Protein AF-A0A3L9DTX3-F1 (afdb_monomer_lite)

Secondary structure (DSSP, 8-state):
--HHHHHHHHHHHHHHHHHHHHHHHHHHHHHHHHHHS--TT------SEEPTTT--EEEE-TTT--EEE--

Organism: NCBI:txid2282420

Radius of gyration: 30.33 Å; chains: 1; bounding box: 62×17×76 Å

Sequence (71 aa):
MNNLQIIILATIVSVTLIESLLMNVRLTKALKDKQSEPAKKQPKAKTGFIDFETGRRVDIDPVTGKERFID

pLDDT: mean 76.98, std 14.38, range [50.78, 96.62]

Foldseek 3Di:
DDPVVVVVVVVVVVVVVVVVVVVVVVVVVVVVVVVVPPPPPPPPPPDFDQDPVPRFGWDQDPVPRDTDTDD

Structure (mmCIF, N/CA/C/O backbone):
data_AF-A0A3L9DTX3-F1
#
_entry.id   AF-A0A3L9DTX3-F1
#
loop_
_atom_site.group_PDB
_atom_site.id
_atom_site.type_symbol
_atom_site.label_atom_id
_atom_site.label_alt_id
_atom_site.label_comp_id
_atom_site.label_asym_id
_atom_site.label_entity_id
_atom_site.label_seq_id
_atom_site.pdbx_PDB_ins_code
_atom_site.Cartn_x
_atom_site.Cartn_y
_atom_site.Cartn_z
_atom_site.occupancy
_atom_site.B_iso_or_equiv
_atom_site.auth_seq_id
_atom_site.auth_comp_id
_atom_site.auth_asym_id
_atom_site.auth_atom_id
_atom_site.pdbx_PDB_model_num
ATOM 1 N N . MET A 1 1 ? 16.959 8.136 -35.336 1.00 64.75 1 MET A N 1
ATOM 2 C CA . MET A 1 1 ? 16.997 7.777 -33.901 1.00 64.75 1 MET A CA 1
ATOM 3 C C . MET A 1 1 ? 17.891 6.564 -33.756 1.00 64.75 1 MET A C 1
ATOM 5 O O . MET A 1 1 ? 17.691 5.597 -34.475 1.00 64.75 1 MET A O 1
ATOM 9 N N . ASN A 1 2 ? 18.936 6.670 -32.939 1.00 86.50 2 ASN A N 1
ATOM 10 C CA . ASN A 1 2 ? 19.950 5.624 -32.778 1.00 86.50 2 ASN A CA 1
ATOM 11 C C . ASN A 1 2 ? 19.419 4.533 -31.832 1.00 86.50 2 ASN A C 1
ATOM 13 O O . ASN A 1 2 ? 18.744 4.863 -30.857 1.00 86.50 2 ASN A O 1
ATOM 17 N N . ASN A 1 3 ? 19.762 3.266 -32.075 1.00 90.50 3 ASN A N 1
ATOM 18 C CA . ASN A 1 3 ? 19.442 2.118 -31.215 1.00 90.50 3 ASN A CA 1
ATOM 19 C C . ASN A 1 3 ? 19.740 2.396 -29.727 1.00 90.50 3 ASN A C 1
ATOM 21 O O . ASN A 1 3 ? 18.991 1.972 -28.851 1.00 90.50 3 ASN A O 1
ATOM 25 N N . LEU A 1 4 ? 20.775 3.195 -29.440 1.00 93.31 4 LEU A N 1
ATOM 26 C CA . LEU A 1 4 ? 21.121 3.635 -28.087 1.00 93.31 4 LEU A CA 1
ATOM 27 C C . LEU A 1 4 ? 20.015 4.464 -27.403 1.00 93.31 4 LEU A C 1
ATOM 29 O O . LEU A 1 4 ? 19.740 4.270 -26.223 1.00 93.31 4 LEU A O 1
ATOM 33 N N . GLN A 1 5 ? 19.347 5.364 -28.131 1.00 91.50 5 GLN A N 1
ATOM 34 C CA . GLN A 1 5 ? 18.282 6.214 -27.580 1.00 91.50 5 GLN A CA 1
ATOM 35 C C . GLN A 1 5 ? 17.055 5.391 -27.177 1.00 91.50 5 GLN A C 1
ATOM 37 O O . GLN A 1 5 ? 16.423 5.695 -26.171 1.00 91.50 5 GLN A O 1
ATOM 42 N N . ILE A 1 6 ? 16.749 4.331 -27.932 1.00 92.06 6 ILE A N 1
ATOM 43 C CA . ILE A 1 6 ? 15.625 3.426 -27.651 1.00 92.06 6 ILE A CA 1
ATOM 44 C C . ILE A 1 6 ? 15.883 2.649 -26.357 1.00 92.06 6 ILE A C 1
ATOM 46 O O . ILE A 1 6 ? 14.999 2.569 -25.507 1.00 92.06 6 ILE A O 1
ATOM 50 N N . ILE A 1 7 ? 17.103 2.135 -26.173 1.00 94.00 7 ILE A N 1
ATOM 51 C CA . ILE A 1 7 ? 17.500 1.414 -24.954 1.00 94.00 7 ILE A CA 1
ATOM 52 C C . ILE A 1 7 ? 17.428 2.340 -23.736 1.00 94.00 7 ILE A C 1
ATOM 54 O O . ILE A 1 7 ? 16.878 1.958 -22.703 1.00 94.00 7 ILE A O 1
ATOM 58 N N . ILE A 1 8 ? 17.929 3.571 -23.861 1.00 94.81 8 ILE A N 1
ATOM 59 C CA . ILE A 1 8 ? 17.869 4.567 -22.784 1.00 94.81 8 ILE A CA 1
ATOM 60 C C . ILE A 1 8 ? 16.412 4.863 -22.410 1.00 94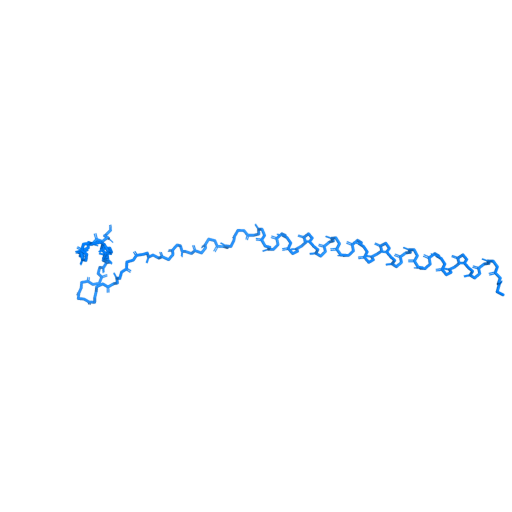.81 8 ILE A C 1
ATOM 62 O O . ILE A 1 8 ? 16.063 4.792 -21.231 1.00 94.81 8 ILE A O 1
ATOM 66 N N . LEU A 1 9 ? 15.545 5.123 -23.396 1.00 95.31 9 LEU A N 1
ATOM 67 C CA . LEU A 1 9 ? 14.128 5.392 -23.139 1.00 95.31 9 LEU A CA 1
ATOM 68 C C . LEU A 1 9 ? 13.444 4.204 -22.448 1.00 95.31 9 LEU A C 1
ATOM 70 O O . LEU A 1 9 ? 12.758 4.385 -21.445 1.00 95.31 9 LEU A O 1
ATOM 74 N N . ALA A 1 10 ? 13.667 2.987 -22.951 1.00 91.81 10 ALA A N 1
ATOM 75 C CA . ALA A 1 10 ? 13.086 1.767 -22.396 1.00 91.81 10 ALA A CA 1
ATOM 76 C C . ALA A 1 10 ? 13.541 1.517 -20.950 1.00 91.81 10 ALA A C 1
ATOM 78 O O . ALA A 1 10 ? 12.747 1.095 -20.107 1.00 91.81 10 ALA A O 1
ATOM 79 N N . THR A 1 11 ? 14.802 1.824 -20.645 1.00 95.94 11 THR A N 1
ATOM 80 C CA . THR A 1 11 ? 15.364 1.668 -19.300 1.00 95.94 11 THR A CA 1
ATOM 81 C C . THR A 1 11 ? 14.714 2.644 -18.322 1.00 95.94 11 THR A C 1
ATOM 83 O O . THR A 1 11 ? 14.263 2.233 -17.256 1.00 95.94 11 THR A O 1
ATOM 86 N N . ILE A 1 12 ? 14.585 3.918 -18.705 1.00 96.62 12 ILE A N 1
ATOM 87 C CA . ILE A 1 12 ? 13.940 4.951 -17.878 1.00 96.62 12 ILE A CA 1
ATOM 88 C C . ILE A 1 12 ? 12.476 4.588 -17.597 1.00 96.62 12 ILE A C 1
ATOM 90 O O . ILE A 1 12 ? 12.026 4.637 -16.451 1.00 96.62 12 ILE A O 1
ATOM 94 N N . VAL A 1 13 ? 11.737 4.167 -18.626 1.00 96.19 13 VAL A N 1
ATOM 95 C CA . VAL A 1 13 ? 10.335 3.748 -18.472 1.00 96.19 13 VAL A CA 1
ATOM 96 C C . VAL A 1 13 ? 10.223 2.533 -17.547 1.00 96.19 13 VAL A C 1
ATOM 98 O O . VAL A 1 13 ? 9.357 2.498 -16.680 1.00 96.19 13 VAL A O 1
ATOM 101 N N . SER A 1 14 ? 11.128 1.559 -17.664 1.00 95.31 14 SER A N 1
ATOM 102 C CA . SER A 1 14 ? 11.101 0.361 -16.816 1.00 95.31 14 SER A CA 1
ATOM 103 C C . SER A 1 14 ? 11.372 0.686 -15.345 1.00 95.31 14 SER A C 1
ATOM 105 O O . SER A 1 14 ? 10.649 0.214 -14.470 1.00 95.31 14 SER A O 1
ATOM 107 N N . VAL A 1 15 ? 12.376 1.522 -15.062 1.00 96.12 15 VAL A N 1
ATOM 108 C CA . VAL A 1 15 ? 12.722 1.921 -13.687 1.00 96.12 15 VAL A CA 1
ATOM 109 C C . VAL A 1 15 ? 11.577 2.695 -13.038 1.00 96.12 15 VAL A C 1
ATOM 111 O O . VAL A 1 15 ? 11.153 2.351 -11.936 1.00 96.12 15 VAL A O 1
ATOM 114 N N . THR A 1 16 ? 11.020 3.680 -13.745 1.00 94.88 16 THR A N 1
ATOM 115 C CA . THR A 1 16 ? 9.906 4.492 -13.229 1.00 94.88 16 THR A CA 1
ATOM 116 C C . THR A 1 16 ? 8.658 3.653 -12.948 1.00 94.88 16 THR A C 1
ATOM 118 O O . THR A 1 16 ? 7.999 3.847 -11.925 1.00 94.88 16 THR A O 1
ATOM 121 N N . LEU A 1 17 ? 8.357 2.669 -13.801 1.00 94.75 17 LEU A N 1
ATOM 122 C CA . LEU A 1 17 ? 7.241 1.749 -13.587 1.00 94.75 17 LEU A CA 1
ATOM 123 C C . LEU A 1 17 ? 7.446 0.890 -12.329 1.00 94.75 17 LEU A C 1
ATOM 125 O O . LEU A 1 17 ? 6.526 0.750 -11.523 1.00 94.75 17 LEU A O 1
ATOM 129 N N . ILE A 1 18 ? 8.650 0.341 -12.141 1.00 95.12 18 ILE A N 1
ATOM 130 C CA . ILE A 1 18 ? 8.989 -0.499 -10.983 1.00 95.12 18 ILE A CA 1
ATOM 131 C C . ILE A 1 18 ? 8.898 0.306 -9.680 1.00 95.12 18 ILE A C 1
ATOM 133 O O . ILE A 1 18 ? 8.292 -0.162 -8.712 1.00 95.12 18 ILE A O 1
ATOM 137 N N . GLU A 1 19 ? 9.454 1.520 -9.653 1.00 93.19 19 GLU A N 1
ATOM 138 C CA . GLU A 1 19 ? 9.377 2.408 -8.487 1.00 93.19 19 GLU A CA 1
ATOM 139 C C . GLU A 1 19 ? 7.931 2.763 -8.137 1.00 93.19 19 GLU A C 1
ATOM 141 O O . GLU A 1 19 ? 7.534 2.674 -6.970 1.00 93.19 19 GLU A O 1
ATOM 146 N N . SER A 1 20 ? 7.119 3.087 -9.148 1.00 90.94 20 SER A N 1
ATOM 147 C CA . SER A 1 20 ? 5.698 3.386 -8.967 1.00 90.94 20 SER A CA 1
ATOM 148 C C . SER A 1 20 ? 4.942 2.199 -8.360 1.00 90.94 20 SER A C 1
ATOM 150 O O . SER A 1 20 ? 4.195 2.356 -7.388 1.00 90.94 20 SER A O 1
ATOM 152 N N . LEU A 1 21 ? 5.189 0.985 -8.863 1.00 93.62 21 LEU A N 1
ATOM 153 C CA . LEU A 1 21 ? 4.529 -0.229 -8.384 1.00 93.62 21 LEU A CA 1
ATOM 154 C C . LEU A 1 21 ? 4.906 -0.543 -6.928 1.00 93.62 21 LEU A C 1
ATOM 156 O O . LEU A 1 21 ? 4.037 -0.821 -6.099 1.00 93.62 21 LEU A O 1
ATOM 160 N N . LEU A 1 22 ? 6.197 -0.445 -6.594 1.00 93.94 22 LEU A N 1
ATOM 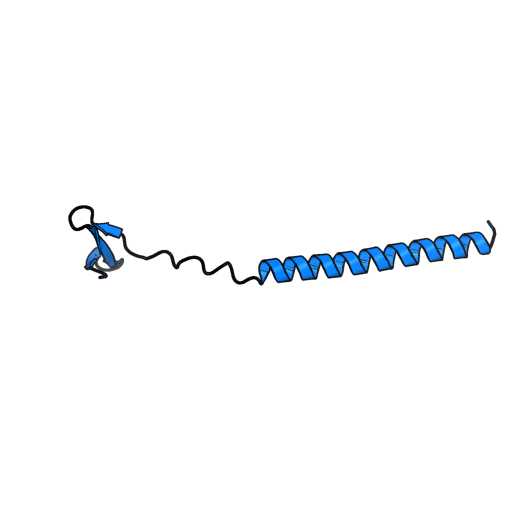161 C CA . LEU A 1 22 ? 6.703 -0.647 -5.234 1.00 93.94 22 LEU A CA 1
ATOM 162 C C . LEU A 1 22 ? 6.119 0.367 -4.249 1.00 93.94 22 LEU A C 1
ATOM 164 O O . LEU A 1 22 ? 5.710 -0.012 -3.147 1.00 93.94 22 LEU A O 1
ATOM 168 N N . MET A 1 23 ? 6.063 1.643 -4.634 1.00 93.44 23 MET A N 1
ATOM 169 C CA . MET A 1 23 ? 5.501 2.695 -3.792 1.00 93.44 23 MET A CA 1
ATOM 170 C C . MET A 1 23 ? 4.006 2.474 -3.553 1.00 93.44 23 MET A C 1
ATOM 172 O O . MET A 1 23 ? 3.559 2.579 -2.413 1.00 93.44 23 MET A O 1
ATOM 176 N N . ASN A 1 24 ? 3.254 2.069 -4.579 1.00 91.25 24 ASN A N 1
ATOM 177 C CA . ASN A 1 24 ? 1.831 1.765 -4.448 1.00 91.25 24 ASN A CA 1
ATOM 178 C C . ASN A 1 24 ? 1.569 0.575 -3.505 1.00 91.25 24 ASN A C 1
ATOM 180 O O . ASN A 1 24 ? 0.702 0.637 -2.629 1.00 91.25 24 ASN A O 1
ATOM 184 N N . VAL A 1 25 ? 2.368 -0.494 -3.610 1.00 90.81 25 VAL A N 1
ATOM 185 C CA . VAL A 1 25 ? 2.283 -1.647 -2.696 1.00 90.81 25 VAL A CA 1
ATOM 186 C C . VAL A 1 25 ? 2.612 -1.237 -1.259 1.00 90.81 25 VAL A C 1
ATOM 188 O O . VAL A 1 25 ? 1.913 -1.645 -0.330 1.00 90.81 25 VAL A O 1
ATOM 191 N N . ARG A 1 26 ? 3.649 -0.415 -1.052 1.00 89.19 26 ARG A N 1
ATOM 192 C CA . ARG A 1 26 ? 4.012 0.103 0.278 1.00 89.19 26 ARG A CA 1
ATOM 193 C C . ARG A 1 26 ? 2.910 0.977 0.868 1.00 89.19 26 ARG A C 1
ATOM 195 O O . ARG A 1 26 ? 2.576 0.799 2.035 1.00 89.19 26 ARG A O 1
ATOM 202 N N . LEU A 1 27 ? 2.320 1.865 0.069 1.00 85.81 27 LEU A N 1
ATOM 203 C CA . LEU A 1 27 ? 1.219 2.730 0.492 1.00 85.81 27 LEU A CA 1
ATOM 204 C C . LEU A 1 27 ? -0.008 1.899 0.883 1.00 85.81 27 LEU A C 1
ATOM 206 O O . LEU A 1 27 ? -0.581 2.102 1.948 1.00 85.81 27 LEU A O 1
ATOM 210 N N . THR A 1 28 ? -0.355 0.904 0.065 1.00 86.56 28 THR A N 1
ATOM 211 C CA . THR A 1 28 ? -1.475 -0.009 0.326 1.00 86.56 28 THR A CA 1
ATOM 212 C C . THR A 1 28 ? -1.265 -0.794 1.621 1.00 86.56 28 THR A C 1
ATOM 214 O O . THR A 1 28 ? -2.185 -0.904 2.428 1.00 86.56 28 THR A O 1
ATOM 217 N N . LYS A 1 29 ? -0.048 -1.302 1.866 1.00 83.94 29 LYS A N 1
ATOM 218 C CA . LYS A 1 29 ? 0.296 -1.972 3.130 1.00 83.94 29 LYS A CA 1
ATOM 219 C C . LYS A 1 29 ? 0.211 -1.018 4.319 1.00 83.94 29 LYS A C 1
ATOM 221 O O . LYS A 1 29 ? -0.451 -1.347 5.291 1.00 83.94 29 LYS A O 1
ATOM 226 N N . ALA A 1 30 ? 0.779 0.182 4.214 1.00 82.38 30 ALA A N 1
ATOM 227 C CA . ALA A 1 30 ? 0.732 1.176 5.284 1.00 82.38 30 ALA A CA 1
ATOM 228 C C . ALA A 1 30 ? -0.704 1.616 5.624 1.00 82.38 30 ALA A C 1
ATOM 230 O O . ALA A 1 30 ? -1.039 1.799 6.793 1.00 82.38 30 ALA A O 1
ATOM 231 N N . LEU A 1 31 ? -1.571 1.762 4.618 1.00 81.19 31 LEU A N 1
ATOM 232 C CA . LEU A 1 31 ? -2.993 2.047 4.819 1.00 81.19 31 LEU A CA 1
ATOM 233 C C . LEU A 1 31 ? -3.719 0.869 5.468 1.00 81.19 31 LEU A C 1
ATOM 235 O O . LEU A 1 31 ? -4.521 1.076 6.377 1.00 81.19 31 LEU A O 1
ATOM 239 N N . LYS A 1 32 ? -3.416 -0.361 5.042 1.00 76.81 32 LYS A N 1
ATOM 240 C CA . LYS A 1 32 ? -3.969 -1.569 5.651 1.00 76.81 32 LYS A CA 1
ATOM 241 C C . LYS A 1 32 ? -3.537 -1.701 7.108 1.00 76.81 32 LYS A C 1
ATOM 243 O O . LYS A 1 32 ? -4.389 -1.987 7.936 1.00 76.81 32 LYS A O 1
ATOM 248 N N . ASP A 1 33 ? -2.281 -1.428 7.440 1.00 69.50 33 ASP A N 1
ATOM 249 C CA . ASP A 1 33 ? -1.781 -1.465 8.818 1.00 69.50 33 ASP A CA 1
ATOM 250 C C . ASP A 1 33 ? -2.438 -0.379 9.682 1.00 69.50 33 ASP A C 1
ATOM 252 O O . ASP A 1 33 ? -2.838 -0.658 10.807 1.00 69.50 33 ASP A O 1
ATOM 256 N N . LYS A 1 34 ? -2.669 0.824 9.138 1.00 64.94 34 LYS A N 1
ATOM 257 C CA . LYS A 1 34 ? -3.431 1.886 9.824 1.00 64.94 34 LYS A CA 1
ATOM 258 C C . LYS A 1 34 ? -4.916 1.569 10.007 1.00 64.94 34 LYS A C 1
ATOM 260 O O . LYS A 1 34 ? -5.510 2.010 10.983 1.00 64.94 34 LYS A O 1
ATOM 265 N N . GLN A 1 35 ? -5.530 0.830 9.086 1.00 59.97 35 GLN A N 1
ATOM 266 C CA . GLN A 1 35 ? -6.900 0.326 9.257 1.00 59.97 35 GLN A CA 1
ATOM 267 C C . GLN A 1 35 ? -6.960 -0.896 10.185 1.00 59.97 35 GLN A C 1
ATOM 269 O O . GLN A 1 35 ? -7.994 -1.147 10.798 1.00 59.97 35 GLN A O 1
ATOM 274 N N . SER A 1 36 ? -5.863 -1.652 10.273 1.00 57.28 36 SER A N 1
ATOM 275 C CA . SER A 1 36 ? -5.728 -2.857 11.099 1.00 57.28 36 SER A CA 1
ATOM 276 C C . SER A 1 36 ? -5.218 -2.560 12.506 1.00 57.28 36 SER A C 1
ATOM 278 O O . SER A 1 36 ? -5.263 -3.458 13.344 1.00 57.28 36 SER A O 1
ATOM 280 N N . GLU A 1 37 ? -4.768 -1.332 12.799 1.00 53.00 37 GLU A N 1
ATOM 281 C CA . GLU A 1 37 ? -4.712 -0.839 14.173 1.00 53.00 37 GLU A CA 1
ATOM 282 C C . GLU A 1 37 ? -6.123 -1.015 14.740 1.00 53.00 37 GLU A C 1
ATOM 284 O O . GLU A 1 37 ? -7.050 -0.346 14.273 1.00 53.00 37 GLU A O 1
ATOM 289 N N . PRO A 1 38 ? -6.334 -1.942 15.696 1.00 50.78 38 PRO A N 1
ATOM 290 C CA . PRO A 1 38 ? -7.652 -2.151 16.257 1.00 50.78 38 PRO A CA 1
ATOM 291 C C . PRO A 1 38 ? -8.037 -0.824 16.875 1.00 50.78 38 PRO A C 1
ATOM 293 O O . PRO A 1 38 ? -7.388 -0.413 17.838 1.00 50.78 38 PRO A O 1
ATOM 296 N N . ALA A 1 39 ? -9.023 -0.154 16.264 1.00 54.12 39 ALA A N 1
ATOM 297 C CA . ALA A 1 39 ? -9.548 1.144 16.652 1.00 54.12 39 ALA A CA 1
ATOM 298 C C . ALA A 1 39 ? -9.478 1.251 18.168 1.00 54.12 39 ALA A C 1
ATOM 300 O O . ALA A 1 39 ? -10.255 0.599 18.867 1.00 54.12 39 ALA A O 1
ATOM 301 N N . LYS A 1 40 ? -8.435 1.955 18.6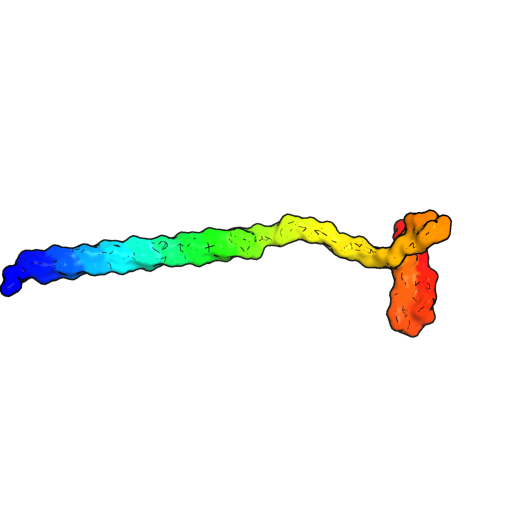24 1.00 56.16 40 LYS A N 1
ATOM 302 C CA . LYS A 1 40 ? -7.935 2.052 19.994 1.00 56.16 40 LYS A CA 1
ATOM 303 C C . LYS A 1 40 ? -9.104 1.898 20.954 1.00 56.16 40 LYS A C 1
A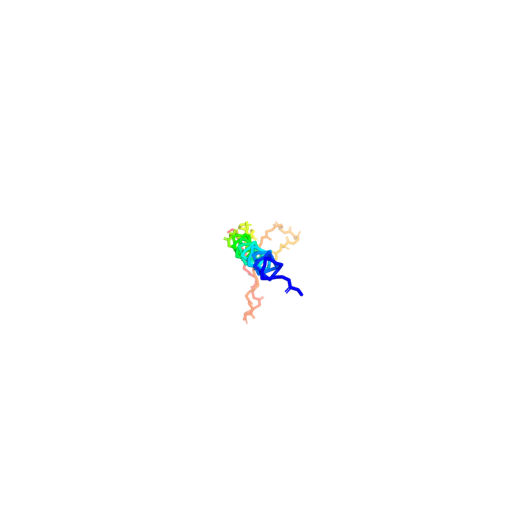TOM 305 O O . LYS A 1 40 ? -9.825 2.877 21.096 1.00 56.16 40 LYS A O 1
ATOM 310 N N . LYS A 1 41 ? -9.336 0.662 21.454 1.00 54.25 41 LYS A N 1
ATOM 311 C CA . LYS A 1 41 ? -10.570 0.191 22.125 1.00 54.25 41 LYS A CA 1
ATOM 312 C C . LYS A 1 41 ? -11.527 1.354 22.363 1.00 54.25 41 LYS A C 1
ATOM 314 O O . LYS A 1 41 ? -11.394 2.012 23.396 1.00 54.25 41 LYS A O 1
ATOM 319 N N . GLN A 1 42 ? -12.412 1.655 21.403 1.00 53.47 42 GLN A N 1
ATOM 320 C CA . GLN A 1 42 ? -13.459 2.640 21.665 1.00 53.47 42 GLN A CA 1
ATOM 321 C C . GLN A 1 42 ? -14.082 2.205 22.993 1.00 53.47 42 GLN A C 1
ATOM 323 O O . GLN A 1 42 ? -14.458 1.028 23.096 1.00 53.47 42 GLN A O 1
ATOM 328 N N . PRO A 1 43 ? -14.064 3.045 24.046 1.00 51.56 43 PRO A N 1
ATOM 329 C CA . PRO A 1 43 ? -14.681 2.661 25.299 1.00 51.56 43 PRO A CA 1
ATOM 330 C C . PRO A 1 43 ? -16.104 2.289 24.917 1.00 51.56 43 PRO A C 1
ATOM 332 O O . PRO A 1 43 ? -16.806 3.142 24.375 1.00 51.56 43 PRO A O 1
ATOM 335 N N . LYS A 1 44 ? -16.464 1.000 25.071 1.00 55.50 44 LYS A N 1
ATOM 336 C CA . LYS A 1 44 ? -17.812 0.501 24.776 1.00 55.50 44 LYS A CA 1
ATOM 337 C C . LYS A 1 44 ? -18.753 1.566 25.303 1.00 55.50 44 LYS A C 1
ATOM 339 O O . LYS A 1 44 ? -18.652 1.870 26.496 1.00 55.50 44 LYS A O 1
ATOM 344 N N . ALA A 1 45 ? -19.533 2.194 24.418 1.00 55.78 45 ALA A N 1
ATOM 345 C CA . ALA A 1 45 ? -20.493 3.208 24.819 1.00 55.78 45 ALA A CA 1
ATOM 346 C C . ALA A 1 45 ? -21.243 2.601 25.999 1.00 55.78 45 ALA A C 1
ATOM 348 O O . ALA A 1 45 ? -21.826 1.525 25.869 1.00 55.78 45 ALA A O 1
ATOM 349 N N . LYS A 1 46 ? -21.031 3.169 27.188 1.00 55.53 46 LYS A N 1
ATOM 350 C CA . LYS A 1 46 ? -21.549 2.582 28.414 1.00 55.53 46 LYS A CA 1
ATOM 351 C C . LYS A 1 46 ? -23.068 2.714 28.284 1.00 55.53 46 LYS A C 1
ATOM 353 O O . LYS A 1 46 ? -23.565 3.829 28.355 1.00 55.53 46 LYS A O 1
ATOM 358 N N . THR A 1 47 ? -23.750 1.618 27.968 1.00 62.34 47 THR A N 1
ATOM 359 C CA . THR A 1 47 ? -25.200 1.573 27.759 1.00 62.34 47 THR A CA 1
ATOM 360 C C . THR A 1 47 ? -25.911 1.861 29.078 1.00 62.34 47 THR A C 1
ATOM 362 O O . THR A 1 47 ? -25.474 1.380 30.125 1.00 62.34 47 THR A O 1
ATOM 365 N N . GLY A 1 48 ? -26.955 2.687 29.018 1.00 62.03 48 GLY A N 1
ATOM 366 C CA . GLY A 1 48 ? -27.748 3.136 30.163 1.00 62.03 48 GLY A CA 1
ATOM 367 C C . GLY A 1 48 ? -27.868 4.662 30.224 1.00 62.03 48 GLY A C 1
ATOM 368 O O . GLY A 1 48 ? -26.889 5.384 30.020 1.00 62.03 48 GLY A O 1
ATOM 369 N N . PHE A 1 49 ? -29.074 5.150 30.502 1.00 69.75 49 PHE A N 1
ATOM 370 C CA . PHE A 1 49 ? -29.330 6.551 30.823 1.00 69.75 49 PHE A CA 1
ATOM 371 C C . PHE A 1 49 ? -28.835 6.843 32.245 1.00 69.75 49 PHE A C 1
ATOM 373 O O . PHE A 1 49 ? -28.788 5.951 33.093 1.00 69.75 49 PHE A O 1
ATOM 380 N N . ILE A 1 50 ? -28.411 8.080 32.504 1.00 73.94 50 ILE A N 1
ATOM 381 C CA . ILE A 1 50 ? -28.092 8.526 33.864 1.00 73.94 50 ILE A CA 1
ATOM 382 C C . ILE A 1 50 ? -29.380 9.097 34.440 1.00 73.94 50 ILE A C 1
ATOM 384 O O . ILE A 1 50 ? -29.923 10.048 33.880 1.00 73.94 50 ILE A O 1
ATOM 388 N N . ASP A 1 51 ? -29.857 8.512 35.532 1.00 73.88 51 ASP A N 1
ATOM 389 C CA . ASP A 1 51 ? -30.943 9.092 36.306 1.00 73.88 51 ASP A CA 1
ATOM 390 C C . ASP A 1 51 ? -30.436 10.363 37.005 1.00 73.88 51 ASP A C 1
ATOM 392 O O . ASP A 1 51 ? -29.421 10.344 37.706 1.00 73.88 51 ASP A O 1
ATOM 396 N N . PHE A 1 52 ? -31.118 11.485 36.774 1.00 69.12 52 PHE A N 1
ATOM 397 C CA . PHE A 1 52 ? -30.720 12.795 37.288 1.00 69.12 52 PHE A CA 1
ATOM 398 C C . PHE A 1 52 ? -30.961 12.943 38.791 1.00 69.12 52 PHE A C 1
ATOM 400 O O . PHE A 1 52 ? -30.279 13.747 39.425 1.00 69.12 52 PHE A O 1
ATOM 407 N N . GLU A 1 53 ? -31.892 12.181 39.366 1.00 76.31 53 GLU A N 1
ATOM 408 C CA . GLU A 1 53 ? -32.203 12.271 40.794 1.00 76.31 53 GLU A CA 1
ATOM 409 C C . GLU A 1 53 ? -31.220 11.461 41.643 1.00 76.31 53 GLU A C 1
ATOM 411 O O . GLU A 1 53 ? -30.749 11.934 42.678 1.00 76.31 53 GLU A O 1
ATOM 416 N N . THR A 1 54 ? -30.870 10.251 41.196 1.00 72.81 54 THR A N 1
ATOM 417 C CA . THR A 1 54 ? -29.995 9.345 41.958 1.00 72.81 54 THR A CA 1
ATOM 418 C C . THR A 1 54 ? -28.544 9.334 41.478 1.00 72.81 54 THR A C 1
ATOM 420 O O . THR A 1 54 ? -27.672 8.805 42.168 1.00 72.81 54 THR A O 1
ATOM 423 N N . GLY A 1 55 ? -28.262 9.885 40.293 1.00 71.12 55 GLY A N 1
ATOM 424 C CA . GLY A 1 55 ? -26.951 9.807 39.641 1.00 71.12 55 GLY A CA 1
ATOM 425 C C . GLY A 1 55 ? -26.562 8.389 39.206 1.00 71.12 55 GLY A C 1
ATOM 426 O O . GLY A 1 55 ? -25.429 8.168 38.767 1.00 71.12 55 GLY A O 1
ATOM 427 N N . ARG A 1 56 ? -27.474 7.416 39.341 1.00 73.3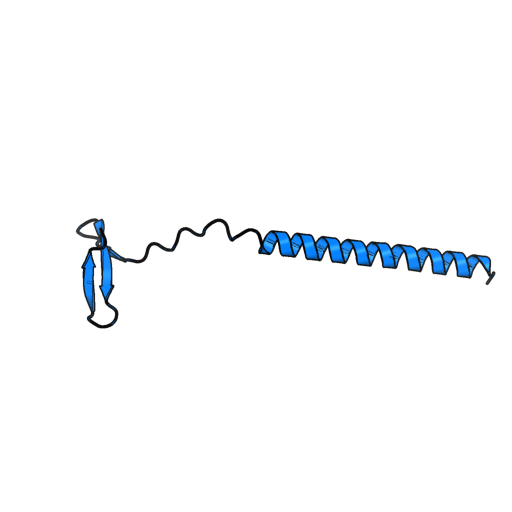8 56 ARG A N 1
ATOM 428 C CA . ARG A 1 56 ? -27.249 6.008 39.001 1.00 73.38 56 ARG A CA 1
ATOM 429 C C . ARG A 1 56 ? -27.572 5.748 37.539 1.00 73.38 56 ARG A C 1
ATOM 431 O O . ARG A 1 56 ? -28.236 6.532 36.864 1.00 73.38 56 ARG A O 1
ATOM 438 N N . ARG A 1 57 ? -27.071 4.628 37.029 1.00 73.88 57 ARG A N 1
ATOM 439 C CA . ARG A 1 57 ? -27.325 4.212 35.650 1.00 73.88 57 ARG A CA 1
ATOM 440 C C . ARG A 1 57 ? -28.544 3.324 35.574 1.00 73.88 57 ARG A C 1
ATOM 442 O O . ARG A 1 57 ? -28.683 2.386 36.355 1.00 73.88 57 ARG A O 1
ATOM 449 N N . VAL A 1 58 ? -29.383 3.602 34.592 1.00 73.19 58 VAL A N 1
ATOM 450 C CA . VAL A 1 58 ? -30.645 2.913 34.370 1.00 73.19 58 VAL A CA 1
ATOM 451 C C . VAL A 1 58 ? -30.686 2.431 32.927 1.00 73.19 58 VAL A C 1
ATOM 453 O O . VAL A 1 58 ? -30.471 3.211 31.999 1.00 73.19 58 VAL A O 1
ATOM 456 N N . ASP A 1 59 ? -30.937 1.139 32.735 1.00 78.12 59 ASP A N 1
ATOM 457 C CA . ASP A 1 59 ? -31.381 0.614 31.446 1.00 78.12 59 ASP A CA 1
ATOM 458 C C . ASP A 1 59 ? -32.896 0.688 31.369 1.00 78.12 59 ASP A C 1
ATOM 460 O O . ASP A 1 59 ? -33.585 0.456 32.364 1.00 78.12 59 ASP A O 1
ATOM 464 N N . ILE A 1 60 ? -33.413 0.933 30.174 1.00 72.56 60 ILE A N 1
ATOM 465 C CA . ILE A 1 60 ? -34.842 0.823 29.903 1.00 72.56 60 ILE A CA 1
ATOM 466 C C . ILE A 1 60 ? -35.016 -0.410 29.033 1.00 72.56 60 ILE A C 1
ATOM 468 O O . ILE A 1 60 ? -34.496 -0.463 27.918 1.00 72.56 60 ILE A O 1
ATOM 472 N N . ASP A 1 61 ? -35.738 -1.407 29.539 1.00 74.19 61 AS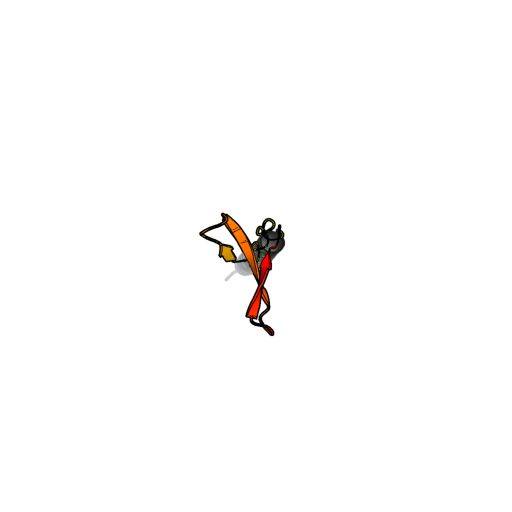P A N 1
ATOM 473 C CA . ASP A 1 61 ? -36.075 -2.582 28.742 1.00 74.19 61 ASP A CA 1
ATOM 474 C C . ASP A 1 61 ? -36.932 -2.140 27.538 1.00 74.19 61 ASP A C 1
ATOM 476 O O . ASP A 1 61 ? -38.035 -1.623 27.736 1.00 74.19 61 ASP A O 1
ATOM 480 N N . PRO A 1 62 ? -36.469 -2.328 26.289 1.00 65.44 62 PRO A N 1
ATOM 481 C CA . PRO A 1 62 ? -37.168 -1.832 25.106 1.00 65.44 62 PRO A CA 1
ATOM 482 C C . PRO A 1 62 ? -38.509 -2.535 24.857 1.00 65.44 62 PRO A C 1
ATOM 484 O O . PRO A 1 62 ? -39.316 -2.040 24.073 1.00 65.44 62 PRO A O 1
ATOM 487 N N . VAL A 1 63 ? -38.752 -3.686 25.494 1.00 71.44 63 VAL A N 1
ATOM 488 C CA . VAL A 1 63 ? -39.986 -4.466 25.335 1.00 71.44 63 VAL A CA 1
ATOM 489 C C . VAL A 1 63 ? -40.993 -4.138 26.432 1.00 71.44 63 VAL A C 1
ATOM 491 O O . VAL A 1 63 ? -42.191 -4.060 26.167 1.00 71.44 63 VAL A O 1
ATOM 494 N N . THR A 1 64 ? -40.525 -3.952 27.669 1.00 73.31 64 THR A N 1
ATOM 495 C CA . THR A 1 64 ? -41.409 -3.752 28.829 1.00 73.31 64 THR A CA 1
ATOM 496 C C . THR A 1 64 ? -41.474 -2.308 29.320 1.00 73.31 64 THR A C 1
ATOM 498 O O . THR A 1 64 ? -42.338 -1.989 30.135 1.00 73.31 64 THR A O 1
ATOM 501 N N . GLY A 1 65 ? -40.578 -1.437 28.846 1.00 68.50 65 GLY A N 1
ATOM 502 C CA . GLY A 1 65 ? -40.455 -0.042 29.272 1.00 68.50 65 GLY A CA 1
ATOM 503 C C . GLY A 1 65 ? -40.034 0.124 30.732 1.00 68.50 65 GLY A C 1
ATOM 504 O O . GLY A 1 65 ? -40.092 1.229 31.261 1.00 68.50 65 GLY A O 1
ATOM 505 N N . LYS A 1 66 ? -39.656 -0.966 31.411 1.00 76.44 66 LYS A N 1
ATOM 506 C CA . LYS A 1 66 ? -39.293 -0.938 32.826 1.00 76.44 66 LYS A CA 1
ATOM 507 C C . LYS A 1 66 ? -37.852 -0.485 32.993 1.00 76.44 66 LYS A C 1
ATOM 509 O O . LYS A 1 66 ? -36.948 -0.981 32.321 1.00 76.44 66 LYS A O 1
ATOM 514 N N . GLU A 1 67 ? -37.666 0.415 33.944 1.00 72.56 67 GLU A N 1
ATOM 515 C CA . GLU A 1 67 ? -36.364 0.885 34.388 1.00 72.56 67 GLU A CA 1
ATOM 516 C C . GLU A 1 67 ? -35.670 -0.195 35.222 1.00 72.56 67 GLU A C 1
ATOM 518 O O . GLU A 1 67 ? -36.236 -0.748 36.171 1.00 72.56 67 GLU A O 1
ATOM 523 N N . ARG A 1 68 ? -34.426 -0.510 34.864 1.00 76.19 68 ARG A N 1
ATOM 524 C CA . ARG A 1 68 ? -33.568 -1.430 35.603 1.00 76.19 68 ARG A CA 1
ATOM 525 C C . ARG A 1 68 ? -32.257 -0.737 35.932 1.00 76.19 68 ARG A C 1
ATOM 527 O O . ARG A 1 68 ? -31.489 -0.391 35.042 1.00 76.19 68 ARG A O 1
ATOM 534 N N . PHE A 1 69 ? -31.977 -0.584 37.220 1.00 72.31 69 PHE A N 1
ATOM 535 C CA . PHE A 1 69 ? -30.706 -0.034 37.679 1.00 72.31 69 PHE A CA 1
ATOM 536 C C . PHE A 1 69 ? -29.557 -0.990 37.323 1.00 72.31 69 PHE A C 1
ATOM 538 O O . PHE A 1 69 ? -29.588 -2.168 37.688 1.00 72.31 69 PHE A O 1
ATOM 545 N N . ILE A 1 70 ? -28.567 -0.476 36.591 1.00 67.94 70 ILE A N 1
ATOM 546 C CA . ILE A 1 70 ? -27.327 -1.167 36.228 1.00 67.94 70 ILE A CA 1
ATOM 547 C C . ILE A 1 70 ? -26.215 -0.577 37.107 1.00 67.94 70 ILE A C 1
ATOM 549 O O . ILE A 1 70 ? -25.464 0.294 36.663 1.00 67.94 70 ILE A O 1
ATOM 553 N N . ASP A 1 71 ? -26.169 -0.973 38.380 1.00 60.56 71 ASP A N 1
ATOM 554 C CA . ASP A 1 71 ? -24.989 -0.712 39.225 1.00 60.56 71 ASP A CA 1
ATOM 555 C C . ASP A 1 71 ? -23.840 -1.663 38.860 1.00 60.56 71 ASP A C 1
ATOM 557 O O . ASP A 1 71 ? -24.117 -2.864 38.621 1.00 60.56 71 ASP A O 1
#